Protein AF-A0A0F6AAD0-F1 (afdb_monomer_lite)

InterPro domains:
  IPR001387 Cro/C1-type, helix-turn-helix domain [PF01381] (2-48)
  IPR001387 Cro/C1-type, helix-turn-helix domain [PS50943] (1-52)
  IPR001387 Cro/C1-type, helix-turn-helix domain [SM00530] (1-52)
  IPR001387 Cro/C1-type, helix-turn-helix domain [cd00093] (1-48)
  IPR010982 Lambda repressor-like, DNA-binding domain superfamily [G3DSA:1.10.260.40] (1-51)
  IPR010982 Lambda repressor-like, DNA-binding domain superfamily [SSF47413] (2-51)

pLDDT: mean 90.91, std 8.49, range [52.78, 98.06]

Organism: NCBI:txid1129367

Foldseek 3Di:
DVVLLVDDLCRLCVQLVHDSVVSVCCVVVVDPDDPVSVVSSCVSSVHPCVVVVVVVVVVVVVVVVVVVVVVVVVVVVD

Secondary structure (DSSP, 8-state):
-GGGGT--HHHHHHHHTS-HHHHHHHHTTSS---HHHHHHHHHHTT---HHHHHHHHHHHHHHHHHHHHHHHHHHH--

Sequence (78 aa):
MRVNAGLTQKEMADKLGISRETVSNYELDVGQPKMRDFLKWLIFCKIDTRSVVNQIDAIQSQVNKNIKVEQNNRKKTK

Radius of gyration: 19.34 Å; chains: 1; bounding box: 61×24×24 Å

Structure (mmCIF, N/CA/C/O backbone):
data_AF-A0A0F6AAD0-F1
#
_entry.id   AF-A0A0F6AAD0-F1
#
loop_
_atom_site.group_PDB
_atom_site.id
_atom_site.type_symbol
_atom_site.label_atom_id
_atom_site.label_alt_id
_atom_site.label_comp_id
_atom_site.label_asym_id
_atom_site.label_entity_id
_atom_site.label_seq_id
_atom_site.pdbx_PDB_ins_code
_atom_site.Cartn_x
_atom_site.Cartn_y
_atom_site.Cartn_z
_atom_site.occupancy
_atom_site.B_iso_or_equiv
_atom_site.auth_seq_id
_atom_site.auth_comp_id
_atom_site.auth_asym_id
_atom_site.auth_atom_id
_atom_site.pdbx_PDB_model_num
ATOM 1 N N . MET A 1 1 ? -10.241 -0.949 -5.587 1.00 87.56 1 MET A N 1
ATOM 2 C CA . MET A 1 1 ? -9.407 -2.127 -5.247 1.00 87.56 1 MET A CA 1
ATOM 3 C C . MET A 1 1 ? -10.008 -2.974 -4.127 1.00 87.56 1 MET A C 1
ATOM 5 O O . MET A 1 1 ? -10.406 -4.096 -4.403 1.00 87.56 1 MET A O 1
ATOM 9 N N . ARG A 1 2 ? -10.142 -2.449 -2.895 1.00 95.25 2 ARG A N 1
ATOM 10 C CA . ARG A 1 2 ? -10.688 -3.225 -1.759 1.00 95.25 2 ARG A CA 1
ATOM 11 C C . ARG A 1 2 ? -12.113 -3.742 -1.989 1.00 95.25 2 ARG A C 1
ATOM 13 O O . ARG A 1 2 ? -12.450 -4.815 -1.514 1.00 95.25 2 ARG A O 1
ATOM 20 N N . VAL A 1 3 ? -12.925 -2.989 -2.739 1.00 95.12 3 VAL A N 1
ATOM 21 C CA . VAL A 1 3 ? -14.320 -3.342 -3.045 1.00 95.12 3 VAL A CA 1
ATOM 22 C C . VAL A 1 3 ? -14.379 -4.655 -3.826 1.00 95.12 3 VAL A C 1
ATOM 24 O O . VAL A 1 3 ? -15.165 -5.529 -3.485 1.00 95.12 3 VAL A O 1
ATOM 27 N N . ASN A 1 4 ? -13.467 -4.851 -4.783 1.00 92.75 4 ASN A N 1
ATOM 28 C CA . ASN A 1 4 ? -13.358 -6.097 -5.551 1.00 92.75 4 ASN A CA 1
ATOM 29 C C . ASN A 1 4 ? -12.897 -7.276 -4.680 1.00 92.75 4 ASN A C 1
ATOM 31 O O . ASN A 1 4 ? -13.154 -8.426 -5.013 1.00 92.75 4 ASN A O 1
ATOM 35 N N . ALA A 1 5 ? -12.226 -6.988 -3.563 1.00 93.19 5 ALA A N 1
ATOM 36 C CA . ALA A 1 5 ? -11.845 -7.970 -2.555 1.00 93.19 5 ALA A CA 1
ATOM 37 C C . ALA A 1 5 ? -12.924 -8.172 -1.470 1.00 93.19 5 ALA A C 1
ATOM 39 O O . ALA A 1 5 ? -12.687 -8.916 -0.521 1.00 93.19 5 ALA A O 1
ATOM 40 N N . GLY A 1 6 ? -14.085 -7.512 -1.585 1.00 96.19 6 GLY A N 1
ATOM 41 C CA . GLY A 1 6 ? -15.191 -7.615 -0.629 1.00 96.19 6 GLY A CA 1
ATOM 42 C C . GLY A 1 6 ? -14.943 -6.923 0.713 1.00 96.19 6 GLY A C 1
ATOM 43 O O . GLY A 1 6 ? -15.597 -7.263 1.690 1.00 96.19 6 GLY A O 1
ATOM 44 N N . LEU A 1 7 ? -13.996 -5.981 0.785 1.00 96.94 7 LEU A N 1
ATOM 45 C CA . LEU A 1 7 ? -13.597 -5.328 2.035 1.00 96.94 7 LEU A CA 1
ATOM 46 C C . LEU A 1 7 ? -14.176 -3.915 2.150 1.00 96.94 7 LEU A C 1
ATOM 48 O O . LEU A 1 7 ? -14.074 -3.095 1.229 1.00 96.94 7 LEU A O 1
ATOM 52 N N . THR A 1 8 ? -14.706 -3.584 3.324 1.00 98.00 8 THR A N 1
ATOM 53 C CA . THR A 1 8 ? -15.059 -2.217 3.721 1.00 98.00 8 THR A CA 1
ATOM 54 C C . THR A 1 8 ? -13.806 -1.372 3.991 1.00 98.00 8 THR A C 1
ATOM 56 O O . THR A 1 8 ? -12.700 -1.881 4.178 1.00 98.00 8 THR A O 1
ATOM 59 N N . GLN A 1 9 ? -13.965 -0.045 4.022 1.00 97.69 9 GLN A N 1
ATOM 60 C CA . GLN A 1 9 ? -12.885 0.889 4.373 1.00 97.69 9 GLN A CA 1
ATOM 61 C C . GLN A 1 9 ? -12.347 0.614 5.782 1.00 97.69 9 GLN A C 1
ATOM 63 O O . GLN A 1 9 ? -11.145 0.706 6.006 1.0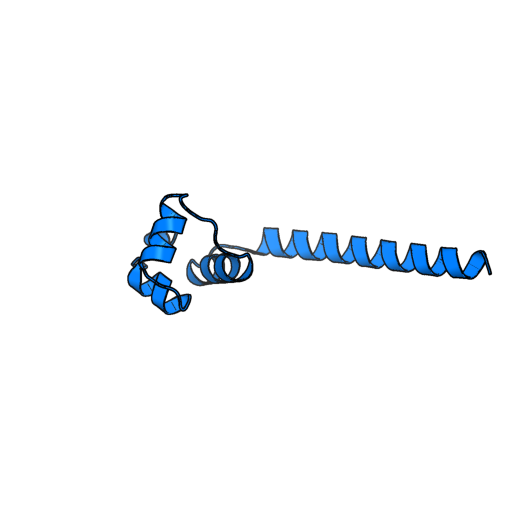0 97.69 9 GLN A O 1
ATOM 68 N N . LYS A 1 10 ? -13.240 0.256 6.715 1.00 98.06 10 LYS A N 1
ATOM 69 C CA . LYS A 1 10 ? -12.883 -0.072 8.096 1.00 98.06 10 LYS A CA 1
ATOM 70 C C . LYS A 1 10 ? -12.070 -1.363 8.159 1.00 98.06 10 LYS A C 1
ATOM 72 O O . LYS A 1 10 ? -10.977 -1.346 8.697 1.00 98.06 10 LYS A O 1
ATOM 77 N N . GLU A 1 11 ? -12.529 -2.434 7.516 1.00 98.06 11 GLU A N 1
ATOM 78 C CA . GLU A 1 11 ? -11.793 -3.707 7.510 1.00 98.06 11 GLU A CA 1
ATOM 79 C C . GLU A 1 11 ? -10.421 -3.589 6.839 1.00 98.06 11 GLU A C 1
ATOM 81 O O . GLU A 1 11 ? -9.458 -4.221 7.271 1.00 98.06 11 GLU A O 1
ATOM 86 N N . MET A 1 12 ? -10.305 -2.776 5.783 1.00 97.44 12 MET A N 1
ATOM 87 C CA . MET A 1 12 ? -9.008 -2.501 5.164 1.00 97.44 12 MET A CA 1
ATOM 88 C C . MET A 1 12 ? -8.089 -1.719 6.112 1.00 97.44 12 MET A C 1
ATOM 90 O O . MET A 1 12 ? -6.912 -2.052 6.238 1.00 97.44 12 MET A O 1
ATOM 94 N N . ALA A 1 13 ? -8.627 -0.711 6.800 1.00 97.44 13 ALA A N 1
ATOM 95 C CA . ALA A 1 13 ? -7.892 0.074 7.787 1.00 97.44 13 ALA A CA 1
ATOM 96 C C . ALA A 1 13 ? -7.394 -0.802 8.947 1.00 97.44 13 ALA A C 1
ATOM 98 O O . ALA A 1 13 ? -6.212 -0.744 9.286 1.00 97.44 13 ALA A O 1
ATOM 99 N N . ASP A 1 14 ? -8.251 -1.689 9.458 1.00 97.88 14 ASP A N 1
ATOM 100 C CA . ASP A 1 14 ? -7.926 -2.644 10.521 1.00 97.88 14 ASP A CA 1
ATOM 101 C C . ASP A 1 14 ? -6.805 -3.605 10.082 1.00 97.88 14 ASP A C 1
ATOM 103 O O . ASP A 1 14 ? -5.852 -3.838 10.825 1.00 97.88 14 ASP A O 1
ATOM 107 N N . LYS A 1 15 ? -6.852 -4.110 8.839 1.00 96.38 15 LYS A N 1
ATOM 108 C CA . LYS A 1 15 ? -5.788 -4.961 8.269 1.00 96.38 15 LYS A CA 1
ATOM 109 C C . LYS A 1 15 ? -4.456 -4.227 8.094 1.00 96.38 15 LYS A C 1
ATOM 111 O O . LYS A 1 15 ? -3.394 -4.837 8.221 1.00 96.38 15 LYS A O 1
ATOM 116 N N . LEU A 1 16 ? -4.501 -2.940 7.756 1.00 95.81 16 LEU A N 1
ATOM 117 C CA . LEU A 1 16 ? -3.313 -2.108 7.559 1.00 95.81 16 LEU A CA 1
ATOM 118 C C . LEU A 1 16 ? -2.766 -1.528 8.875 1.00 95.81 16 LEU A C 1
ATOM 120 O O . LEU A 1 16 ? -1.593 -1.155 8.914 1.00 95.81 16 LEU A O 1
ATOM 124 N N . GLY A 1 17 ? -3.573 -1.489 9.939 1.00 96.56 17 GLY A N 1
ATOM 125 C CA . GLY A 1 17 ? -3.228 -0.852 11.210 1.00 96.56 17 GLY A CA 1
ATOM 126 C C . GLY A 1 17 ? -3.212 0.677 11.127 1.00 96.56 17 GLY A C 1
ATOM 127 O O . GLY A 1 17 ? -2.370 1.316 11.753 1.00 96.56 17 GLY A O 1
ATOM 128 N N . ILE A 1 18 ? -4.097 1.262 10.314 1.00 96.12 18 ILE A N 1
ATOM 129 C CA . ILE A 1 18 ? -4.217 2.716 10.098 1.00 96.12 18 ILE A CA 1
ATOM 130 C C . ILE A 1 18 ? -5.659 3.176 10.330 1.00 96.12 18 ILE A C 1
ATOM 132 O O . ILE A 1 18 ? -6.549 2.358 10.546 1.00 96.12 18 ILE A O 1
ATOM 136 N N . SER A 1 19 ? -5.922 4.486 10.289 1.00 97.75 19 SER A N 1
ATOM 1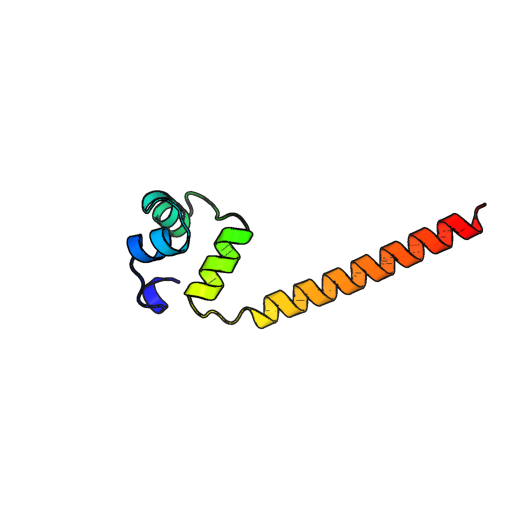37 C CA . SER A 1 19 ? -7.290 4.986 10.442 1.00 97.75 19 SER A CA 1
ATOM 138 C C . SER A 1 19 ? -8.122 4.766 9.171 1.00 97.75 19 SER A C 1
ATOM 140 O O . SER A 1 19 ? -7.611 4.769 8.046 1.00 97.75 19 SER A O 1
ATOM 142 N N . ARG A 1 20 ? -9.445 4.631 9.340 1.00 97.69 20 ARG A N 1
ATOM 143 C CA . ARG A 1 20 ? -10.404 4.588 8.219 1.00 97.69 20 ARG A CA 1
ATOM 144 C C . ARG A 1 20 ? -10.283 5.824 7.323 1.00 97.69 20 ARG A C 1
ATOM 146 O O . ARG A 1 20 ? -10.409 5.720 6.107 1.00 97.69 20 ARG A O 1
ATOM 153 N N . GLU A 1 21 ? -10.047 6.983 7.929 1.00 97.69 21 GLU A N 1
ATOM 154 C CA . GLU A 1 21 ? -9.861 8.248 7.220 1.00 97.69 21 GLU A CA 1
ATOM 155 C C . GLU A 1 21 ? -8.615 8.213 6.333 1.00 97.69 21 GLU A C 1
ATOM 157 O O . GLU A 1 21 ? -8.689 8.609 5.177 1.00 97.69 21 GLU A O 1
ATOM 162 N N . THR A 1 22 ? -7.502 7.641 6.806 1.00 96.88 22 THR A N 1
ATOM 163 C CA . THR A 1 22 ? -6.302 7.463 5.979 1.00 96.88 22 THR A CA 1
ATOM 164 C C . THR A 1 22 ? -6.584 6.591 4.752 1.00 96.88 22 THR A C 1
ATOM 166 O O . THR A 1 22 ? -6.179 6.955 3.651 1.00 96.88 22 THR A O 1
ATOM 169 N N . VAL A 1 23 ? -7.335 5.491 4.902 1.00 96.94 23 VAL A N 1
ATOM 170 C CA . VAL A 1 23 ? -7.780 4.679 3.750 1.00 96.94 23 VAL A CA 1
ATOM 171 C C . VAL A 1 23 ? -8.660 5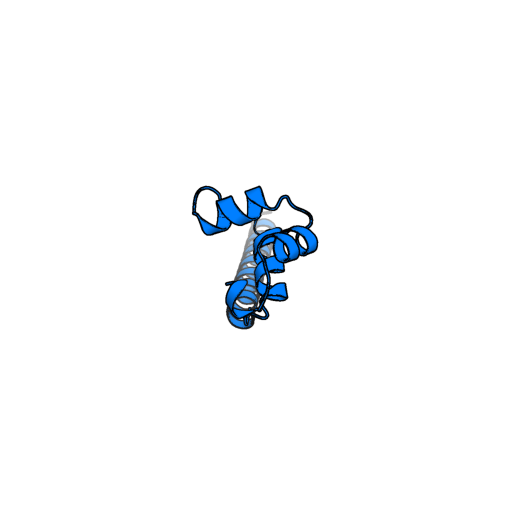.500 2.805 1.00 96.94 23 VAL A C 1
ATOM 173 O O . VAL A 1 23 ? -8.478 5.425 1.595 1.00 96.94 23 VAL A O 1
ATOM 176 N N . SER A 1 24 ? -9.581 6.310 3.335 1.00 97.19 24 SER A N 1
ATOM 177 C CA . SER A 1 24 ? -10.425 7.192 2.519 1.00 97.19 24 SER A CA 1
ATOM 178 C C . SER A 1 24 ? -9.598 8.216 1.738 1.00 97.19 24 SER A C 1
ATOM 180 O O . SER A 1 24 ? -9.854 8.420 0.560 1.00 97.19 24 SER A O 1
ATOM 182 N N . ASN A 1 25 ? -8.583 8.820 2.358 1.00 97.19 25 ASN A N 1
ATOM 183 C CA . ASN A 1 25 ? -7.703 9.787 1.701 1.00 97.19 25 ASN A CA 1
ATOM 184 C C . ASN A 1 25 ? -6.889 9.144 0.576 1.00 97.19 25 ASN A C 1
ATOM 186 O O . ASN A 1 25 ? -6.678 9.777 -0.453 1.00 97.19 25 ASN A O 1
ATOM 190 N N . TYR A 1 26 ? -6.471 7.887 0.748 1.00 95.56 26 TYR A N 1
ATOM 191 C CA . TYR A 1 26 ? -5.836 7.117 -0.321 1.00 95.56 26 TYR A CA 1
ATOM 192 C C . TYR A 1 26 ? -6.802 6.801 -1.471 1.00 95.56 26 TYR A C 1
ATOM 194 O O . TYR A 1 26 ? -6.388 6.801 -2.621 1.00 95.56 26 TYR A O 1
ATOM 202 N N . GLU A 1 27 ? -8.081 6.536 -1.183 1.00 94.31 27 GLU A N 1
ATOM 203 C CA . GLU A 1 27 ? -9.104 6.267 -2.211 1.00 94.31 27 GLU A CA 1
ATOM 204 C C . GLU A 1 27 ? -9.598 7.530 -2.936 1.00 94.31 27 GLU A C 1
ATOM 206 O O . GLU A 1 27 ? -10.168 7.415 -4.017 1.00 94.31 27 GLU A O 1
ATOM 211 N N . LEU A 1 28 ? -9.395 8.712 -2.346 1.00 96.25 28 LEU A N 1
ATOM 212 C CA . LEU A 1 28 ? -9.774 10.020 -2.894 1.00 96.25 28 LEU A CA 1
ATOM 213 C C . LEU A 1 28 ? -8.590 10.783 -3.511 1.00 96.25 28 LEU A C 1
ATOM 215 O O . LEU A 1 28 ? -8.722 11.971 -3.792 1.00 96.25 28 LEU A O 1
ATOM 219 N N . ASP A 1 29 ? -7.428 10.140 -3.655 1.00 93.81 29 ASP A N 1
ATOM 220 C CA . ASP A 1 29 ? -6.186 10.749 -4.158 1.00 93.81 29 ASP A CA 1
ATOM 221 C C . ASP A 1 29 ? -5.700 11.981 -3.359 1.00 93.81 29 ASP A C 1
ATOM 223 O O . ASP A 1 29 ? -4.874 12.766 -3.824 1.00 93.81 29 ASP A O 1
ATOM 227 N N . VAL A 1 30 ? -6.158 12.135 -2.111 1.00 96.31 30 VAL A N 1
ATOM 228 C CA . VAL A 1 30 ? -5.737 13.210 -1.190 1.00 96.31 30 VAL A CA 1
ATOM 229 C C . VAL A 1 30 ? -4.368 12.905 -0.569 1.00 96.31 30 VAL A C 1
ATOM 231 O O . VAL A 1 30 ? -3.650 13.802 -0.129 1.00 96.31 30 VAL A O 1
ATOM 234 N N . GLY A 1 31 ? -3.971 11.633 -0.540 1.00 93.06 31 GLY A N 1
ATOM 235 C CA . GLY A 1 31 ? -2.656 11.207 -0.078 1.00 93.06 31 GLY A CA 1
ATOM 236 C C . GLY A 1 31 ? -2.221 9.903 -0.729 1.00 93.06 31 GLY A C 1
ATOM 237 O O . GLY A 1 31 ? -3.036 9.166 -1.276 1.00 93.06 31 GLY A O 1
ATOM 238 N N . GLN A 1 32 ? -0.928 9.594 -0.635 1.00 93.81 32 GLN A N 1
ATOM 239 C CA . GLN A 1 32 ? -0.371 8.357 -1.182 1.00 93.81 32 GLN A CA 1
ATOM 240 C C . GLN A 1 32 ? 0.074 7.402 -0.066 1.00 93.81 32 GLN A C 1
ATOM 242 O O . GLN A 1 32 ? 0.699 7.839 0.910 1.00 93.81 32 GLN A O 1
ATOM 247 N N . PRO A 1 33 ? -0.216 6.095 -0.187 1.00 94.12 33 PRO A N 1
ATOM 248 C CA . PRO A 1 33 ? 0.287 5.104 0.749 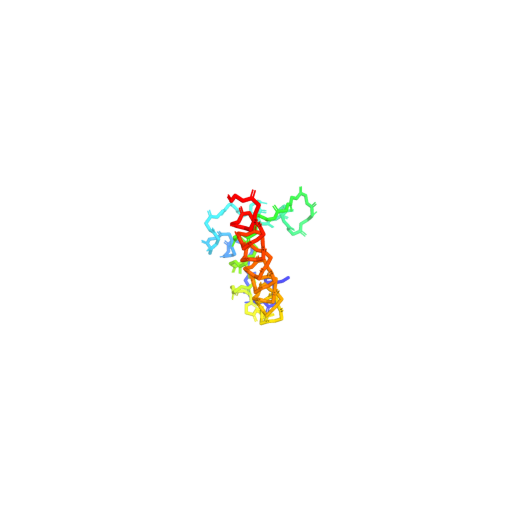1.00 94.12 33 PRO A CA 1
ATOM 249 C C . PRO A 1 33 ? 1.805 4.974 0.637 1.00 94.12 33 PRO A C 1
ATOM 251 O O . PRO A 1 33 ? 2.380 4.997 -0.451 1.00 94.12 33 PRO A O 1
ATOM 254 N N . LYS A 1 34 ? 2.475 4.762 1.775 1.00 93.38 34 LYS A N 1
ATOM 255 C CA . LYS A 1 34 ? 3.884 4.350 1.756 1.00 93.38 34 LYS A CA 1
ATOM 256 C C . LYS A 1 34 ? 3.994 2.993 1.064 1.00 93.38 34 LYS A C 1
ATOM 258 O O . LYS A 1 34 ? 3.103 2.158 1.200 1.00 93.38 34 LYS A O 1
ATOM 263 N N . MET A 1 35 ? 5.131 2.733 0.415 1.00 90.19 35 MET A N 1
ATOM 264 C CA . MET A 1 35 ? 5.363 1.495 -0.346 1.00 90.19 35 MET A CA 1
ATOM 265 C C . MET A 1 35 ? 4.990 0.226 0.435 1.00 90.19 35 MET A C 1
ATOM 267 O O . MET A 1 35 ? 4.310 -0.651 -0.083 1.00 90.19 35 MET A O 1
ATOM 271 N N . ARG A 1 36 ? 5.366 0.143 1.716 1.00 91.19 36 ARG A N 1
ATOM 272 C CA . ARG A 1 36 ? 5.008 -0.989 2.586 1.00 91.19 36 ARG A CA 1
ATOM 273 C C . ARG A 1 36 ? 3.494 -1.189 2.701 1.00 91.19 36 ARG A C 1
ATOM 275 O O . ARG A 1 36 ? 3.025 -2.321 2.634 1.00 91.19 36 ARG A O 1
ATOM 282 N N . ASP A 1 37 ? 2.751 -0.112 2.919 1.00 93.25 37 ASP A N 1
ATOM 283 C CA . ASP A 1 37 ? 1.310 -0.176 3.159 1.00 93.25 37 ASP A CA 1
ATOM 284 C C . ASP A 1 37 ? 0.577 -0.451 1.838 1.00 93.25 37 ASP A C 1
ATOM 286 O O . ASP A 1 37 ? -0.359 -1.245 1.806 1.00 93.25 37 ASP A O 1
ATOM 290 N N . PHE A 1 38 ? 1.097 0.080 0.727 1.00 92.94 38 PHE A N 1
ATOM 291 C CA . PHE A 1 38 ? 0.652 -0.259 -0.622 1.00 92.94 38 PHE A CA 1
ATOM 292 C C . PHE A 1 38 ? 0.837 -1.751 -0.941 1.00 92.94 38 PHE A C 1
ATOM 294 O O . PHE A 1 38 ? -0.111 -2.410 -1.361 1.00 92.94 38 PHE A O 1
ATOM 301 N N . LEU A 1 39 ? 2.015 -2.324 -0.671 1.00 91.25 39 LEU A N 1
ATOM 302 C CA . LEU A 1 39 ? 2.269 -3.753 -0.891 1.00 91.25 39 LEU A CA 1
ATOM 303 C C . LEU A 1 39 ? 1.337 -4.638 -0.054 1.00 91.25 39 LEU A C 1
ATOM 305 O O . LEU A 1 39 ? 0.770 -5.598 -0.574 1.00 91.25 39 LEU A O 1
ATOM 309 N N . LYS A 1 40 ? 1.123 -4.296 1.223 1.00 93.00 40 LYS A N 1
ATOM 310 C CA . LYS A 1 40 ? 0.141 -4.990 2.072 1.00 93.00 40 LYS A CA 1
ATOM 311 C C . LYS A 1 40 ? -1.265 -4.915 1.478 1.00 93.00 40 LYS A C 1
ATOM 313 O O . LYS A 1 40 ? -1.964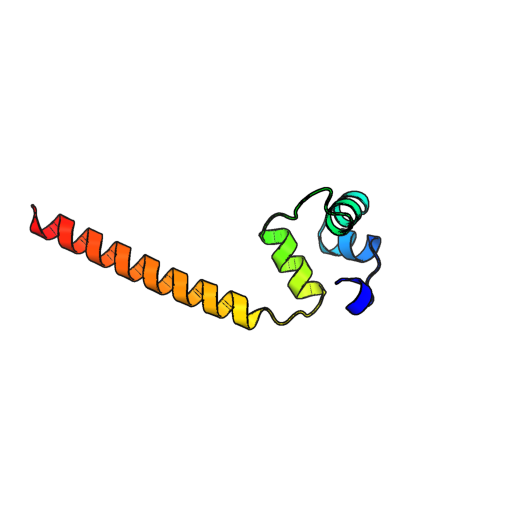 -5.924 1.446 1.00 93.00 40 LYS A O 1
ATOM 318 N N . TRP A 1 41 ? -1.663 -3.749 0.975 1.00 94.00 41 TRP A N 1
ATOM 319 C CA . TRP A 1 41 ? -2.962 -3.557 0.338 1.00 94.00 41 TRP A CA 1
ATOM 320 C C . TRP A 1 41 ? -3.136 -4.475 -0.880 1.00 94.00 41 TRP A C 1
ATOM 322 O O . TRP A 1 41 ? -4.148 -5.170 -0.977 1.00 94.00 41 TRP A O 1
ATOM 332 N N . LEU A 1 42 ? -2.134 -4.558 -1.763 1.00 93.25 42 LEU A N 1
ATOM 333 C CA . LEU A 1 42 ? -2.155 -5.470 -2.915 1.00 93.25 42 LEU A CA 1
ATOM 334 C C . LEU A 1 42 ? -2.344 -6.932 -2.484 1.00 93.25 42 LEU A C 1
ATOM 336 O O . LEU A 1 42 ? -3.184 -7.635 -3.047 1.00 93.25 42 LEU A O 1
ATOM 340 N N . ILE A 1 43 ? -1.618 -7.362 -1.447 1.00 91.88 43 ILE A N 1
ATOM 341 C CA . ILE A 1 43 ? -1.709 -8.718 -0.885 1.00 91.88 43 ILE A CA 1
ATOM 342 C C . ILE A 1 43 ? -3.114 -8.985 -0.330 1.00 91.88 43 ILE A C 1
ATOM 344 O O . ILE A 1 43 ? -3.722 -10.004 -0.657 1.00 91.88 43 ILE A O 1
ATOM 348 N N . PHE A 1 44 ? -3.671 -8.071 0.471 1.00 93.94 44 PHE A N 1
ATOM 349 C CA . PHE A 1 44 ? -5.016 -8.232 1.041 1.00 93.94 44 PHE A CA 1
ATOM 350 C C . PHE A 1 44 ? -6.117 -8.222 -0.018 1.00 93.94 44 PHE A C 1
ATOM 352 O O . PHE A 1 44 ? -7.134 -8.892 0.150 1.00 93.94 44 PHE A O 1
ATOM 359 N N . CYS A 1 45 ? -5.895 -7.509 -1.120 1.00 94.38 45 CYS A N 1
ATOM 360 C CA . CYS A 1 45 ? -6.791 -7.500 -2.268 1.00 94.38 45 CYS A CA 1
ATOM 361 C C . CYS A 1 45 ? -6.562 -8.663 -3.243 1.00 94.38 45 CYS A C 1
ATOM 363 O O . CYS A 1 45 ? -7.241 -8.712 -4.266 1.00 94.38 45 CYS A O 1
ATOM 365 N N . LYS A 1 46 ? -5.633 -9.586 -2.945 1.00 90.88 46 LYS A N 1
ATOM 366 C CA . LYS A 1 46 ? -5.273 -10.734 -3.796 1.00 90.88 46 LYS A CA 1
ATOM 367 C C . LYS A 1 46 ? -4.913 -10.333 -5.231 1.00 90.88 46 LYS A C 1
ATOM 369 O O . LYS A 1 46 ? -5.237 -11.043 -6.181 1.00 90.88 46 LYS A O 1
ATOM 374 N N . ILE A 1 47 ? -4.265 -9.185 -5.392 1.00 89.88 47 ILE A N 1
ATOM 375 C CA . ILE A 1 47 ? -3.782 -8.746 -6.699 1.00 89.88 47 ILE A CA 1
ATOM 376 C C . ILE A 1 47 ? -2.506 -9.494 -7.029 1.00 89.88 47 ILE A C 1
ATOM 378 O O . ILE A 1 47 ? -1.629 -9.630 -6.177 1.00 89.88 47 ILE A O 1
ATOM 382 N N . ASP A 1 48 ? -2.402 -9.959 -8.273 1.00 87.94 48 ASP A N 1
ATOM 383 C CA . ASP A 1 48 ? -1.181 -10.587 -8.752 1.00 87.94 48 ASP A CA 1
ATOM 384 C C . ASP A 1 48 ? -0.041 -9.559 -8.786 1.00 87.94 48 ASP A C 1
ATOM 386 O O . ASP A 1 48 ? -0.014 -8.639 -9.605 1.00 87.94 48 ASP A O 1
ATOM 390 N N . THR A 1 49 ? 0.903 -9.710 -7.860 1.00 85.81 49 THR A N 1
ATOM 391 C CA . THR A 1 49 ? 2.091 -8.863 -7.744 1.00 85.81 49 THR A CA 1
ATOM 392 C C . THR A 1 49 ? 3.309 -9.454 -8.448 1.00 85.81 49 THR A C 1
ATOM 394 O O . THR A 1 49 ? 4.358 -8.809 -8.454 1.00 85.81 49 THR A O 1
ATOM 397 N N . ARG A 1 50 ? 3.204 -10.633 -9.086 1.00 87.50 50 ARG A N 1
ATOM 398 C CA . ARG A 1 50 ? 4.346 -11.327 -9.713 1.00 87.50 50 ARG A CA 1
ATOM 399 C C . ARG A 1 50 ? 5.098 -10.453 -10.701 1.00 87.50 50 ARG A C 1
ATOM 401 O O . ARG A 1 50 ? 6.321 -10.425 -10.667 1.00 87.50 50 ARG A O 1
ATOM 408 N N . SER A 1 51 ? 4.386 -9.704 -11.544 1.00 84.69 51 SER A N 1
ATOM 409 C CA . SER A 1 51 ? 5.030 -8.804 -12.509 1.00 84.69 51 SER A CA 1
ATOM 410 C C . SER A 1 51 ? 5.908 -7.758 -11.818 1.00 84.69 51 SER A C 1
ATOM 412 O O . SER A 1 51 ? 7.011 -7.481 -12.278 1.00 84.69 51 SER A O 1
ATOM 414 N N . VAL A 1 52 ? 5.437 -7.189 -10.707 1.00 84.88 52 VAL A N 1
ATOM 415 C CA . VAL A 1 52 ? 6.180 -6.174 -9.950 1.00 84.88 52 VAL A CA 1
ATOM 416 C C . VAL A 1 52 ? 7.383 -6.809 -9.256 1.00 84.88 52 VAL A C 1
ATOM 418 O O . VAL A 1 52 ? 8.481 -6.267 -9.329 1.00 84.88 52 VAL A O 1
ATOM 421 N N . VAL A 1 53 ? 7.206 -7.984 -8.647 1.00 87.25 53 VAL A N 1
ATOM 422 C CA . VAL A 1 53 ? 8.299 -8.733 -8.003 1.00 87.25 53 VAL A CA 1
ATOM 423 C C . VAL A 1 53 ? 9.392 -9.088 -9.015 1.00 87.25 53 VAL A C 1
ATOM 425 O O . VAL A 1 53 ? 10.558 -8.796 -8.775 1.00 87.25 53 VAL A O 1
ATOM 428 N N . ASN A 1 54 ? 9.019 -9.593 -10.192 1.00 90.38 54 ASN A N 1
ATOM 429 C CA . ASN A 1 54 ? 9.969 -9.925 -11.255 1.00 90.38 54 ASN A CA 1
ATOM 430 C C . ASN A 1 54 ? 10.773 -8.699 -11.720 1.00 90.38 54 ASN A C 1
ATOM 432 O O . ASN A 1 54 ? 11.966 -8.802 -12.007 1.00 90.38 54 ASN A O 1
ATOM 436 N N . GLN A 1 55 ? 10.132 -7.528 -11.795 1.00 90.69 55 GLN A N 1
ATOM 437 C CA . GLN A 1 55 ? 10.818 -6.278 -12.128 1.00 90.69 55 GLN A CA 1
ATOM 438 C C . GLN A 1 55 ? 11.789 -5.852 -11.019 1.00 90.69 55 GLN A C 1
ATOM 440 O O . GLN A 1 55 ? 12.911 -5.443 -11.321 1.00 90.69 55 GLN A O 1
ATOM 445 N N . ILE A 1 56 ? 11.399 -5.992 -9.747 1.00 90.69 56 ILE A N 1
ATOM 446 C CA . ILE A 1 56 ? 12.270 -5.715 -8.595 1.00 90.69 56 ILE A CA 1
ATOM 447 C C . ILE A 1 56 ? 13.508 -6.624 -8.628 1.00 90.69 56 ILE A C 1
ATOM 449 O O . ILE A 1 56 ? 14.630 -6.128 -8.510 1.00 90.69 56 ILE A O 1
ATOM 453 N N . ASP A 1 57 ? 13.328 -7.922 -8.874 1.00 92.12 57 ASP A N 1
ATOM 454 C CA . ASP A 1 57 ? 14.426 -8.892 -8.951 1.00 92.12 57 ASP A CA 1
ATOM 455 C C . ASP A 1 57 ? 15.410 -8.558 -10.081 1.00 92.12 57 ASP A C 1
ATOM 457 O O . ASP A 1 57 ? 16.635 -8.603 -9.904 1.00 92.12 57 ASP A O 1
ATOM 461 N N . ALA A 1 58 ? 14.887 -8.163 -11.246 1.00 93.31 58 ALA A N 1
ATOM 462 C CA . ALA A 1 58 ? 15.703 -7.743 -12.379 1.00 93.31 58 ALA A CA 1
ATOM 463 C C . ALA A 1 58 ? 16.549 -6.503 -12.045 1.00 93.31 58 ALA A C 1
ATOM 465 O O . ALA A 1 58 ? 17.747 -6.479 -12.344 1.00 93.31 58 ALA A O 1
ATOM 466 N N . ILE A 1 59 ? 15.957 -5.500 -11.387 1.00 93.81 59 ILE A N 1
ATOM 467 C CA . ILE A 1 59 ? 16.664 -4.290 -10.944 1.00 93.81 59 ILE A CA 1
ATOM 468 C C . ILE A 1 59 ? 17.756 -4.654 -9.936 1.00 93.81 59 ILE A C 1
ATOM 470 O O . ILE A 1 59 ? 18.901 -4.224 -10.079 1.00 93.81 59 ILE A O 1
ATOM 474 N N . GLN A 1 60 ? 17.447 -5.496 -8.950 1.00 93.06 60 GLN A N 1
ATOM 475 C CA . GLN A 1 60 ? 18.404 -5.885 -7.917 1.00 93.06 60 GLN A CA 1
ATOM 476 C C . GLN A 1 60 ? 19.607 -6.643 -8.500 1.00 93.06 60 GLN A C 1
ATOM 478 O O . GLN A 1 60 ? 20.752 -6.410 -8.104 1.00 93.06 60 GLN A O 1
ATOM 483 N N . SER A 1 61 ? 19.372 -7.494 -9.502 1.00 92.56 61 SER A N 1
ATOM 484 C CA . SER A 1 61 ? 20.432 -8.165 -10.260 1.00 92.56 61 SER A CA 1
ATOM 485 C C . SER A 1 61 ? 21.348 -7.171 -10.988 1.00 92.56 61 SER A C 1
ATOM 487 O O . SER A 1 61 ? 22.574 -7.307 -10.935 1.00 92.56 61 SER A O 1
ATOM 489 N N . GLN A 1 62 ? 20.781 -6.140 -11.622 1.00 94.38 62 GLN A N 1
ATOM 490 C CA . GLN A 1 62 ? 21.554 -5.096 -12.304 1.00 94.38 62 GLN A CA 1
ATOM 491 C C . GLN A 1 62 ? 22.388 -4.263 -11.322 1.00 94.38 62 GLN A C 1
ATOM 493 O O . GLN A 1 62 ? 23.585 -4.077 -11.542 1.00 94.38 62 GLN A O 1
ATOM 498 N N . VAL A 1 63 ? 21.799 -3.840 -10.199 1.00 93.75 63 VAL A N 1
ATOM 499 C CA . VAL A 1 63 ? 22.505 -3.092 -9.144 1.00 93.75 63 VAL A CA 1
ATOM 500 C C . VAL A 1 63 ? 23.693 -3.894 -8.609 1.00 93.75 63 VAL A C 1
ATOM 502 O O . VAL A 1 63 ? 24.811 -3.384 -8.538 1.00 93.75 63 VAL A O 1
ATOM 505 N N . ASN A 1 64 ? 23.489 -5.179 -8.313 1.00 93.19 64 ASN A N 1
ATOM 506 C CA . ASN A 1 64 ? 24.552 -6.054 -7.818 1.00 93.19 64 ASN A CA 1
ATOM 507 C C . ASN A 1 64 ? 25.689 -6.246 -8.835 1.00 93.19 64 ASN A C 1
ATOM 509 O O . ASN A 1 64 ? 26.855 -6.329 -8.442 1.00 93.19 64 ASN A O 1
ATOM 513 N N . LYS A 1 65 ? 25.380 -6.314 -10.138 1.00 92.69 65 LYS A N 1
ATOM 514 C CA . LYS A 1 65 ? 26.405 -6.352 -11.195 1.00 92.69 65 LYS A CA 1
ATOM 515 C C . LYS A 1 65 ? 27.219 -5.059 -11.216 1.00 92.69 65 LYS A C 1
ATOM 517 O O . LYS A 1 65 ? 28.446 -5.130 -11.226 1.00 92.69 65 LYS A O 1
ATOM 522 N N . ASN A 1 66 ? 26.558 -3.906 -11.146 1.00 91.31 66 ASN A N 1
ATOM 523 C CA . ASN A 1 66 ? 27.219 -2.601 -11.190 1.00 91.31 66 ASN A CA 1
ATOM 524 C C . ASN A 1 66 ? 28.166 -2.399 -9.997 1.00 91.31 66 ASN A C 1
ATOM 526 O O . ASN A 1 66 ? 29.321 -2.025 -10.191 1.00 91.31 66 ASN A O 1
ATOM 530 N N . ILE A 1 67 ? 27.738 -2.765 -8.782 1.00 91.44 67 ILE A N 1
ATOM 531 C CA . ILE A 1 67 ? 28.582 -2.696 -7.575 1.00 91.44 67 ILE A CA 1
ATOM 532 C C . ILE A 1 67 ? 29.857 -3.542 -7.737 1.00 91.44 67 ILE A C 1
ATOM 534 O O . ILE A 1 67 ? 30.950 -3.100 -7.380 1.00 91.44 67 ILE A O 1
ATOM 538 N N . LYS A 1 68 ? 29.751 -4.751 -8.306 1.00 88.38 68 LYS A N 1
ATOM 539 C CA . LYS A 1 68 ? 30.918 -5.621 -8.551 1.00 88.38 68 LYS A CA 1
ATOM 540 C C . LYS A 1 68 ? 31.886 -5.019 -9.572 1.00 88.38 68 LYS A C 1
ATOM 542 O O . LYS A 1 68 ? 33.099 -5.115 -9.387 1.00 88.38 68 LYS A O 1
ATOM 547 N N . VAL A 1 69 ? 31.367 -4.395 -10.631 1.00 87.81 69 VAL A N 1
ATOM 548 C CA . VAL A 1 69 ? 32.187 -3.712 -11.646 1.00 87.81 69 VAL A CA 1
ATOM 549 C C . VAL A 1 69 ? 32.946 -2.538 -11.024 1.00 87.81 69 VAL A C 1
ATOM 551 O O . VAL A 1 69 ? 34.159 -2.433 -11.204 1.00 87.81 69 VAL A O 1
ATOM 554 N N . GLU A 1 70 ? 32.278 -1.706 -10.223 1.00 84.75 70 GLU A N 1
ATOM 555 C CA . GLU A 1 70 ? 32.921 -0.578 -9.540 1.00 84.75 70 GLU A CA 1
ATOM 556 C C . GLU A 1 70 ? 34.020 -1.021 -8.565 1.00 84.75 70 GLU A C 1
ATOM 558 O O . GLU A 1 70 ? 35.104 -0.432 -8.537 1.00 84.75 70 GLU A O 1
ATOM 563 N N . GLN A 1 71 ? 33.780 -2.080 -7.786 1.00 82.50 71 GLN A N 1
ATOM 564 C CA . GLN A 1 71 ? 34.777 -2.623 -6.860 1.00 82.50 71 GLN A CA 1
ATOM 565 C C . GLN A 1 71 ? 36.006 -3.183 -7.587 1.00 82.50 71 GLN A C 1
ATOM 567 O O . GLN A 1 71 ? 37.133 -2.977 -7.133 1.00 82.50 71 GLN A O 1
ATOM 572 N N . ASN A 1 72 ? 35.810 -3.859 -8.721 1.00 79.88 72 ASN A N 1
ATOM 573 C CA . ASN A 1 72 ? 36.912 -4.376 -9.530 1.00 79.88 72 ASN A CA 1
ATOM 574 C C . ASN A 1 72 ? 37.722 -3.256 -10.191 1.00 79.88 72 ASN A C 1
ATOM 576 O O . ASN A 1 72 ? 38.947 -3.354 -10.248 1.00 79.88 72 ASN A O 1
ATOM 580 N N . ASN A 1 73 ? 37.073 -2.178 -10.634 1.00 79.56 73 ASN A N 1
ATOM 581 C CA . ASN A 1 73 ? 37.771 -1.029 -11.210 1.00 79.56 73 ASN A CA 1
ATOM 582 C C . ASN A 1 73 ? 38.629 -0.308 -10.159 1.00 79.56 73 ASN A C 1
ATOM 584 O O . ASN A 1 73 ? 39.791 -0.023 -10.425 1.00 79.56 73 ASN A O 1
ATOM 588 N N . ARG A 1 74 ? 38.127 -0.115 -8.930 1.00 75.56 74 ARG A N 1
ATOM 589 C CA . ARG A 1 74 ? 38.894 0.515 -7.833 1.00 75.56 74 ARG A CA 1
ATOM 590 C C . ARG A 1 74 ? 40.117 -0.291 -7.376 1.00 75.56 74 ARG A C 1
ATOM 592 O O . ARG A 1 74 ? 41.059 0.301 -6.860 1.00 75.56 74 ARG A O 1
ATOM 599 N N . LYS A 1 75 ? 40.109 -1.620 -7.537 1.00 67.56 75 LYS A N 1
ATOM 600 C CA . LYS A 1 75 ? 41.257 -2.493 -7.225 1.00 67.56 75 LYS A CA 1
ATOM 601 C C . LYS A 1 75 ? 42.343 -2.492 -8.305 1.00 67.56 75 LYS A C 1
ATOM 603 O O . LYS A 1 75 ? 43.445 -2.920 -8.011 1.00 67.56 75 LYS A O 1
ATOM 608 N N . LYS A 1 76 ? 42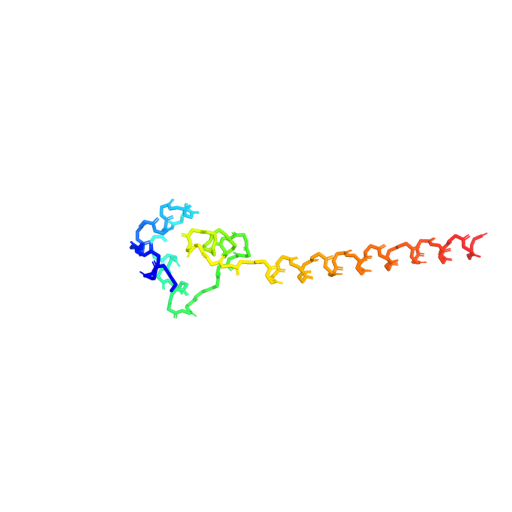.035 -2.058 -9.532 1.00 63.19 76 LYS A N 1
ATOM 609 C CA . LYS A 1 76 ? 43.005 -1.973 -10.639 1.00 63.19 76 LYS A CA 1
ATOM 610 C C . LYS A 1 76 ? 43.766 -0.644 -10.679 1.00 63.19 76 LYS A C 1
ATOM 612 O O . LYS A 1 76 ? 44.796 -0.569 -11.333 1.00 63.19 76 LYS A O 1
ATOM 617 N N . THR A 1 77 ? 43.247 0.396 -10.025 1.00 58.94 77 THR A N 1
ATOM 618 C CA . THR A 1 77 ? 43.857 1.739 -9.969 1.00 58.94 77 THR A CA 1
ATOM 619 C C . THR A 1 77 ? 44.723 1.969 -8.720 1.00 58.94 77 THR A C 1
ATOM 621 O O . THR A 1 77 ? 45.232 3.071 -8.537 1.00 58.94 77 THR A O 1
ATOM 624 N N . LYS A 1 78 ? 44.860 0.963 -7.848 1.00 52.78 78 LYS A N 1
ATOM 625 C CA . LYS A 1 78 ? 45.799 0.920 -6.717 1.00 52.78 78 LYS A CA 1
ATOM 626 C C . LYS A 1 78 ? 46.855 -0.135 -6.995 1.00 52.78 78 LYS A C 1
ATOM 628 O O . LYS A 1 78 ? 48.001 0.092 -6.565 1.00 52.78 78 LYS A O 1
#